Protein AF-A0A2S2Q3G4-F1 (afdb_monomer_lite)

Radius of gyration: 18.43 Å; chains: 1; bounding box: 43×38×49 Å

InterPro domains:
  IPR011335 Restriction endonuclease type II-like [SSF52980] (22-109)
  IPR011604 PD-(D/E)XK endonuclease-like domain superfamily [G3DSA:3.90.320.10] (16-118)
  IPR019080 YqaJ viral recombinase [PF09588] (39-108)
  IPR051703 NF-kappa-B Signaling Regulator [PTHR46609] (16-111)

Secondary structure (DSSP, 8-state):
--HHHHHHHHHHHHHHH---HHHHHHHHHHTTTGGG-HHHHHHHHTS--HHHHHHHHT--TTS-HHHHHHHHHHT-----HHHHHHHHHHHHHHHHHHHHHTSPPPP---------GGGGSSS--

Foldseek 3Di:
DDPVVVVVVVVVLVVVLDDDPVRQVVLWVQFLVQPVDPSLVVNQLSDQDPVLPVVVVPDDPPDDPVVSNCCRNVVPDPDDPVVVVCVVCVVVVQVVVCVVVVHDDDGIGDGDDDDDCVVVVVVPD

Sequence (125 aa):
MSLEEYDAKKIAFLKKIDLSVDEIIKIERNTVGQEENDDWKKFRKQRLTASNFGKVCKLRPTTSRANTIKYILYDIFQGSSSTRYGIENESIARNAFQKTIKEKIELAGLLFIRINPISQQVLMG

pLDDT: mean 86.25, std 15.25, range [30.98, 97.56]

Structure (mmCIF, N/CA/C/O backbone):
data_AF-A0A2S2Q3G4-F1
#
_entry.id   AF-A0A2S2Q3G4-F1
#
loop_
_atom_site.group_PDB
_atom_site.id
_atom_site.type_symbol
_atom_site.label_atom_id
_atom_site.label_alt_id
_atom_site.label_comp_id
_atom_site.label_asym_id
_atom_site.label_entity_id
_atom_site.label_seq_id
_atom_site.pdbx_PDB_ins_code
_atom_site.Cartn_x
_atom_site.Cartn_y
_atom_site.Cartn_z
_atom_site.occupancy
_atom_site.B_iso_or_equiv
_atom_site.auth_seq_id
_atom_site.auth_comp_id
_atom_site.auth_asym_id
_atom_site.auth_atom_id
_atom_site.pdbx_PDB_model_num
ATOM 1 N N . MET A 1 1 ? 18.085 2.490 -24.407 1.00 78.00 1 MET A N 1
ATOM 2 C CA . MET A 1 1 ? 18.640 1.886 -23.182 1.00 78.00 1 MET A CA 1
ATOM 3 C C . MET A 1 1 ? 19.196 0.544 -23.588 1.00 78.00 1 MET A C 1
ATOM 5 O O . MET A 1 1 ? 18.444 -0.223 -24.183 1.00 78.00 1 MET A O 1
ATOM 9 N N . SER A 1 2 ? 20.486 0.310 -23.375 1.00 94.75 2 SER A N 1
ATOM 10 C CA . SER A 1 2 ? 21.071 -1.010 -23.629 1.00 94.75 2 SER A CA 1
ATOM 11 C C . SER A 1 2 ? 20.532 -2.031 -22.619 1.00 94.75 2 SER A C 1
ATOM 13 O O . SER A 1 2 ? 19.967 -1.662 -21.585 1.00 94.75 2 SER A O 1
ATOM 15 N N . LEU A 1 3 ? 20.684 -3.323 -22.918 1.00 93.50 3 LEU A N 1
ATOM 16 C CA . LEU A 1 3 ? 20.304 -4.383 -21.981 1.00 93.50 3 LEU A CA 1
ATOM 17 C C . LEU A 1 3 ? 21.098 -4.269 -20.667 1.00 93.50 3 LEU A C 1
ATOM 19 O O . LEU A 1 3 ? 20.524 -4.353 -19.587 1.00 93.50 3 LEU A O 1
ATOM 23 N N . GLU A 1 4 ? 22.388 -3.953 -20.768 1.00 95.12 4 GLU A N 1
ATOM 24 C CA . GLU A 1 4 ? 23.279 -3.739 -19.622 1.00 95.12 4 GLU A CA 1
ATOM 25 C C . GLU A 1 4 ? 22.827 -2.562 -18.745 1.00 95.12 4 GLU A C 1
ATOM 27 O O . GLU A 1 4 ? 22.752 -2.680 -17.521 1.00 95.12 4 GLU A O 1
ATOM 32 N N . GLU A 1 5 ? 22.456 -1.431 -19.357 1.00 96.12 5 GLU A N 1
ATOM 33 C CA . GLU A 1 5 ? 21.917 -0.275 -18.632 1.00 96.12 5 GLU A CA 1
ATOM 34 C C . GLU A 1 5 ? 20.605 -0.612 -17.914 1.00 96.12 5 GLU A C 1
ATOM 36 O O . GLU A 1 5 ? 20.350 -0.124 -16.808 1.00 96.12 5 GLU A O 1
ATOM 41 N N . TYR A 1 6 ? 19.753 -1.423 -18.545 1.00 94.88 6 TYR A N 1
ATOM 42 C CA . TYR A 1 6 ? 18.502 -1.878 -17.951 1.00 94.88 6 TYR A CA 1
ATOM 43 C C . TYR A 1 6 ? 18.759 -2.774 -16.736 1.00 94.88 6 TYR A C 1
ATOM 45 O O . TYR A 1 6 ? 18.187 -2.536 -15.668 1.00 94.88 6 TYR A O 1
ATOM 53 N N . ASP A 1 7 ? 19.649 -3.757 -16.866 1.00 95.44 7 ASP A N 1
ATOM 54 C CA . ASP A 1 7 ? 19.971 -4.693 -15.789 1.00 95.44 7 ASP A CA 1
ATOM 55 C C . ASP A 1 7 ? 20.642 -3.991 -14.604 1.00 95.44 7 ASP A C 1
ATOM 57 O O . ASP A 1 7 ? 20.268 -4.230 -13.451 1.00 95.44 7 ASP A O 1
ATOM 61 N N . ALA A 1 8 ? 21.538 -3.037 -14.864 1.00 95.38 8 ALA A N 1
ATOM 62 C CA . ALA A 1 8 ? 22.129 -2.205 -13.820 1.00 95.38 8 ALA A CA 1
ATOM 63 C C . ALA A 1 8 ? 21.057 -1.420 -13.041 1.00 95.38 8 ALA A C 1
ATOM 65 O O . ALA A 1 8 ? 21.046 -1.421 -11.805 1.00 95.38 8 ALA A O 1
ATOM 66 N N . LYS A 1 9 ? 20.099 -0.799 -13.745 1.00 95.06 9 LYS A N 1
ATOM 67 C CA . LYS A 1 9 ? 18.979 -0.072 -13.118 1.00 95.06 9 LYS A CA 1
ATOM 68 C C . LYS A 1 9 ? 18.053 -0.995 -12.335 1.00 95.06 9 LYS A C 1
ATOM 70 O O . LYS A 1 9 ? 17.606 -0.626 -11.249 1.00 95.06 9 LYS A O 1
ATOM 75 N N . LYS A 1 10 ? 17.782 -2.194 -12.853 1.00 92.69 10 LYS A N 1
ATOM 76 C CA . LYS A 1 10 ? 16.987 -3.220 -12.171 1.00 92.69 10 LYS A CA 1
ATOM 77 C C . LYS A 1 10 ? 17.642 -3.630 -10.855 1.00 92.69 10 LYS A C 1
ATOM 79 O O . LYS A 1 10 ? 16.973 -3.617 -9.825 1.00 92.69 10 LYS A O 1
ATOM 84 N N . ILE A 1 11 ? 18.937 -3.943 -10.863 1.00 94.19 11 ILE A N 1
ATOM 85 C CA . ILE A 1 11 ? 19.676 -4.336 -9.654 1.00 94.19 11 ILE A CA 1
ATOM 86 C C . ILE A 1 11 ? 19.686 -3.196 -8.632 1.00 94.19 11 ILE A C 1
ATOM 88 O O . ILE A 1 11 ? 19.401 -3.427 -7.457 1.00 94.19 11 ILE A O 1
ATOM 92 N N . ALA A 1 12 ? 19.961 -1.964 -9.067 1.00 94.75 12 ALA A N 1
ATOM 93 C CA . ALA A 1 12 ? 19.939 -0.795 -8.190 1.00 94.75 12 ALA A CA 1
ATOM 94 C C . ALA A 1 12 ? 18.556 -0.578 -7.553 1.00 94.75 12 ALA A C 1
ATOM 96 O O . ALA A 1 12 ? 18.456 -0.301 -6.357 1.00 94.75 12 ALA A O 1
ATOM 97 N N . PHE A 1 13 ? 17.482 -0.754 -8.328 1.00 91.44 13 PHE A N 1
ATOM 98 C CA . PHE A 1 13 ? 16.116 -0.663 -7.820 1.00 91.44 13 PHE A CA 1
ATOM 99 C C . PHE A 1 13 ? 15.798 -1.769 -6.808 1.00 91.44 13 PHE A C 1
ATOM 101 O O . PHE A 1 13 ? 15.254 -1.472 -5.750 1.00 91.44 13 PHE A O 1
ATOM 108 N N . LEU A 1 14 ? 16.170 -3.021 -7.096 1.00 90.56 14 LEU A N 1
ATOM 109 C CA . LEU A 1 14 ? 15.947 -4.149 -6.187 1.00 90.56 14 LEU A CA 1
ATOM 110 C C . LEU A 1 14 ? 16.674 -3.957 -4.853 1.00 90.56 14 LEU A C 1
ATOM 112 O O . LEU A 1 14 ? 16.060 -4.143 -3.810 1.00 90.56 14 LEU A O 1
ATOM 116 N N . LYS A 1 15 ? 17.931 -3.495 -4.878 1.00 90.69 15 LYS A N 1
ATOM 117 C CA . LYS A 1 15 ? 18.682 -3.152 -3.660 1.00 90.69 15 LYS A CA 1
ATOM 118 C C . LYS A 1 15 ? 18.018 -2.029 -2.864 1.00 90.69 15 LYS A C 1
ATOM 120 O O . LYS A 1 15 ? 17.975 -2.092 -1.647 1.00 90.69 15 LYS A O 1
ATOM 125 N N . LYS A 1 16 ? 17.470 -1.015 -3.542 1.00 90.12 16 LYS A N 1
ATOM 126 C CA . LYS A 1 16 ? 16.770 0.107 -2.894 1.00 90.12 16 LYS A CA 1
ATOM 127 C C . LYS A 1 16 ? 15.497 -0.327 -2.158 1.00 90.12 16 LYS A C 1
ATOM 129 O O . LYS A 1 16 ? 15.115 0.314 -1.183 1.00 90.12 16 LYS A O 1
ATOM 134 N N . ILE A 1 17 ? 14.801 -1.348 -2.658 1.00 89.38 17 ILE A N 1
ATOM 135 C CA . ILE A 1 17 ? 13.559 -1.848 -2.051 1.00 89.38 17 ILE A CA 1
ATOM 136 C C . ILE A 1 17 ? 13.788 -3.052 -1.128 1.00 89.38 17 ILE A C 1
ATOM 138 O O . ILE A 1 17 ? 12.815 -3.561 -0.565 1.00 89.38 17 ILE A O 1
ATOM 142 N N . ASP A 1 18 ? 15.023 -3.526 -0.995 1.00 90.06 18 ASP A N 1
ATOM 143 C CA . ASP A 1 18 ? 15.394 -4.536 -0.012 1.00 90.06 18 ASP A CA 1
ATOM 144 C C . ASP A 1 18 ? 15.616 -3.832 1.327 1.00 90.06 18 ASP A C 1
ATOM 146 O O . ASP A 1 18 ? 16.477 -2.965 1.447 1.00 90.06 18 ASP A O 1
ATOM 150 N N . LEU A 1 19 ? 14.757 -4.133 2.298 1.00 89.56 19 LEU A N 1
ATOM 151 C CA . LEU A 1 19 ? 14.712 -3.450 3.587 1.00 89.56 19 LEU A CA 1
ATOM 152 C C . LEU A 1 19 ? 14.978 -4.460 4.697 1.00 89.56 19 LEU A C 1
ATOM 154 O O . LEU A 1 19 ? 14.455 -5.580 4.676 1.00 89.56 19 LEU A O 1
ATOM 158 N N . SER A 1 20 ? 15.749 -4.043 5.694 1.00 91.44 20 SER A N 1
ATOM 159 C CA . SER A 1 20 ? 15.913 -4.790 6.936 1.00 91.44 20 SER A CA 1
ATOM 160 C C . SER A 1 20 ? 14.603 -4.849 7.730 1.00 91.44 20 SER A C 1
ATOM 162 O O . SER A 1 20 ? 13.674 -4.067 7.520 1.00 91.44 20 SER A O 1
ATOM 164 N N . VAL A 1 21 ? 14.522 -5.791 8.672 1.00 91.00 21 VAL A N 1
ATOM 165 C CA . VAL A 1 21 ? 13.342 -5.948 9.539 1.00 91.00 21 VAL A CA 1
ATOM 166 C C . VAL A 1 21 ? 13.079 -4.673 10.345 1.00 91.00 21 VAL A C 1
ATOM 168 O O . VAL A 1 21 ? 11.935 -4.230 10.423 1.00 91.00 21 VAL A O 1
ATOM 171 N N . ASP A 1 22 ? 14.129 -4.035 10.860 1.00 93.31 22 ASP A N 1
ATOM 172 C CA . ASP A 1 22 ? 14.009 -2.805 11.645 1.00 93.31 22 ASP A CA 1
ATOM 173 C C . ASP A 1 22 ? 13.506 -1.630 10.797 1.00 93.31 22 ASP A C 1
ATOM 175 O O . ASP A 1 22 ? 12.655 -0.856 11.239 1.00 93.31 22 ASP A O 1
ATOM 179 N N . GLU A 1 23 ? 13.967 -1.517 9.547 1.00 93.31 23 GLU A N 1
ATOM 180 C CA . GLU A 1 23 ? 13.446 -0.525 8.603 1.00 93.31 23 GLU A CA 1
ATOM 181 C C . GLU A 1 23 ? 11.970 -0.769 8.289 1.00 93.31 23 GLU A C 1
ATOM 183 O O . GLU A 1 23 ? 11.195 0.184 8.246 1.00 93.31 23 GLU A O 1
ATOM 188 N N . ILE A 1 24 ? 11.565 -2.030 8.106 1.00 92.38 24 ILE A N 1
ATOM 189 C CA . ILE A 1 24 ? 10.164 -2.399 7.862 1.00 92.38 24 ILE A CA 1
ATOM 190 C C . ILE A 1 24 ? 9.287 -1.977 9.045 1.00 92.38 24 ILE A C 1
ATOM 192 O O . ILE A 1 24 ? 8.274 -1.314 8.830 1.00 92.38 24 ILE A O 1
ATOM 196 N N . ILE A 1 25 ? 9.687 -2.304 10.278 1.00 93.44 25 ILE A 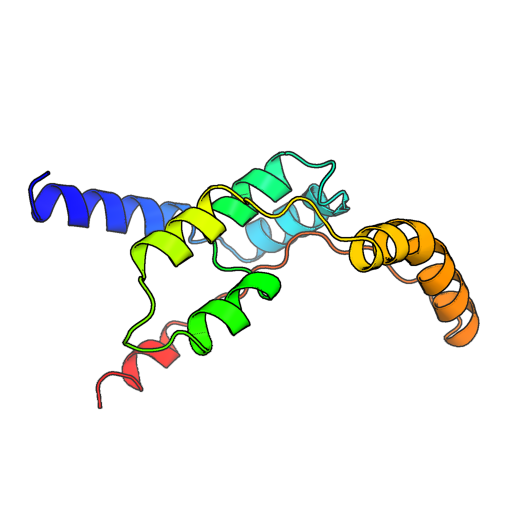N 1
ATOM 197 C CA . ILE A 1 25 ? 8.950 -1.931 11.497 1.00 93.44 25 ILE A CA 1
ATOM 198 C C . ILE A 1 25 ? 8.851 -0.407 11.616 1.00 93.44 25 ILE A C 1
ATOM 200 O O . ILE A 1 25 ? 7.779 0.138 11.884 1.00 93.44 25 ILE A O 1
ATOM 204 N N . LYS A 1 26 ? 9.958 0.301 11.368 1.00 95.12 26 LYS A N 1
ATOM 205 C CA . LYS A 1 26 ? 9.993 1.764 11.416 1.00 95.12 26 LYS A CA 1
ATOM 206 C C . LYS A 1 26 ? 9.077 2.392 10.368 1.00 95.12 26 LYS A C 1
ATOM 208 O O . LYS A 1 26 ? 8.347 3.328 10.684 1.00 95.12 26 LYS A O 1
ATOM 213 N N . ILE A 1 27 ? 9.105 1.898 9.131 1.00 94.69 27 ILE A N 1
ATOM 214 C CA . ILE A 1 27 ? 8.240 2.408 8.063 1.00 94.69 27 ILE A CA 1
ATOM 215 C C . ILE A 1 27 ? 6.778 2.135 8.397 1.00 94.69 27 ILE A C 1
ATOM 217 O O . ILE A 1 27 ? 5.953 3.024 8.216 1.00 94.69 27 ILE A O 1
ATOM 221 N N . GLU A 1 28 ? 6.446 0.956 8.914 1.00 95.31 28 GLU A N 1
ATOM 222 C CA . GLU A 1 28 ? 5.075 0.631 9.295 1.00 95.31 28 GLU A CA 1
ATOM 223 C C . GLU A 1 28 ? 4.547 1.616 10.348 1.00 95.31 28 GLU A C 1
ATOM 225 O O . GLU A 1 28 ? 3.537 2.272 10.098 1.00 95.31 28 GLU A O 1
ATOM 230 N N . ARG A 1 29 ? 5.283 1.847 11.444 1.00 95.69 29 ARG A N 1
ATOM 231 C CA . ARG A 1 29 ? 4.895 2.839 12.465 1.00 95.69 29 ARG A CA 1
ATOM 232 C C . ARG A 1 29 ? 4.813 4.260 11.899 1.00 95.69 29 ARG A C 1
ATOM 234 O O . ARG A 1 29 ? 3.865 4.986 12.188 1.00 95.69 29 ARG A O 1
ATOM 241 N N . ASN A 1 30 ? 5.762 4.652 11.049 1.00 94.94 30 ASN A N 1
ATOM 242 C CA . ASN A 1 30 ? 5.790 5.991 10.454 1.00 94.94 30 ASN A CA 1
ATOM 243 C C . ASN A 1 30 ? 4.687 6.224 9.421 1.00 94.94 30 ASN A C 1
ATOM 245 O O . ASN A 1 30 ? 4.434 7.370 9.066 1.00 94.94 30 ASN A O 1
ATOM 249 N N . THR A 1 31 ? 4.046 5.168 8.919 1.00 95.75 31 THR A N 1
ATOM 250 C CA . THR A 1 31 ? 3.058 5.247 7.836 1.00 95.75 31 THR A CA 1
ATOM 251 C C . THR A 1 31 ? 1.646 4.863 8.277 1.00 95.75 31 THR A C 1
ATOM 253 O O . THR A 1 31 ? 0.779 4.628 7.436 1.00 95.75 31 THR A O 1
ATOM 256 N N . VAL A 1 32 ? 1.388 4.858 9.590 1.00 94.50 32 VAL A N 1
ATOM 257 C CA . VAL A 1 32 ? 0.066 4.605 10.193 1.00 94.50 32 VAL A CA 1
ATOM 258 C C . VAL A 1 32 ? -1.027 5.539 9.649 1.00 94.50 32 VAL A C 1
ATOM 260 O O . VAL A 1 32 ? -2.171 5.117 9.524 1.00 94.50 32 VAL A O 1
ATOM 263 N N . GLY A 1 33 ? -0.684 6.774 9.260 1.00 88.50 33 GLY A N 1
ATOM 264 C CA . GLY A 1 33 ? -1.613 7.734 8.635 1.00 88.50 33 GLY A CA 1
ATOM 265 C C . GLY A 1 33 ? -2.003 7.423 7.180 1.00 88.50 33 GLY A C 1
ATOM 266 O O . GLY A 1 33 ? -2.802 8.144 6.593 1.00 88.50 33 GLY A O 1
ATOM 267 N N . GLN A 1 34 ? -1.445 6.362 6.587 1.00 88.56 34 GLN A N 1
ATOM 268 C CA . GLN A 1 34 ? -1.804 5.838 5.264 1.00 88.56 34 GLN A CA 1
ATOM 269 C C . GLN A 1 34 ? -1.897 6.907 4.159 1.00 88.56 34 GLN A C 1
ATOM 271 O O . GLN A 1 34 ? -0.876 7.448 3.745 1.00 88.56 34 GLN A O 1
ATOM 276 N N . GLU A 1 35 ? -3.093 7.202 3.641 1.00 86.81 35 GLU A N 1
ATOM 277 C CA . GLU A 1 35 ? -3.292 8.139 2.528 1.00 86.81 35 GLU A CA 1
ATOM 278 C C . GLU A 1 35 ? -2.885 9.580 2.871 1.00 86.81 35 GLU A C 1
ATOM 280 O O . GLU A 1 35 ? -2.467 10.336 1.994 1.00 86.81 35 GLU A O 1
ATOM 285 N N . GLU A 1 36 ? -2.918 9.961 4.141 1.00 87.62 36 GLU A N 1
ATOM 286 C CA . GLU A 1 36 ? -2.472 11.285 4.583 1.00 87.62 36 GLU A CA 1
ATOM 287 C C . GLU A 1 36 ? -0.940 11.373 4.691 1.00 87.62 36 GLU A C 1
ATOM 289 O O . GLU A 1 36 ? -0.386 12.432 4.975 1.00 87.62 36 GLU A O 1
ATOM 294 N N . ASN A 1 37 ? -0.234 10.267 4.435 1.00 91.19 37 ASN A N 1
ATOM 295 C CA . ASN A 1 37 ? 1.207 10.154 4.577 1.00 91.19 37 ASN A CA 1
ATOM 296 C C . ASN A 1 37 ? 1.906 9.979 3.216 1.00 91.19 37 ASN A C 1
ATOM 298 O O . ASN A 1 37 ? 1.708 9.001 2.488 1.00 91.19 37 ASN A O 1
ATOM 302 N N . ASP A 1 38 ? 2.787 10.918 2.876 1.00 91.06 38 ASP A N 1
ATOM 303 C CA . ASP A 1 38 ? 3.499 10.893 1.596 1.00 91.06 38 ASP A CA 1
ATOM 304 C C . ASP A 1 38 ? 4.520 9.755 1.487 1.00 91.06 38 ASP A C 1
ATOM 306 O O . ASP A 1 38 ? 4.695 9.186 0.402 1.00 91.06 38 ASP A O 1
ATOM 310 N N . ASP A 1 39 ? 5.146 9.354 2.597 1.00 92.06 39 ASP A N 1
ATOM 311 C CA . ASP A 1 39 ? 6.029 8.189 2.615 1.00 92.06 39 ASP A CA 1
ATOM 312 C C . ASP A 1 39 ? 5.241 6.908 2.334 1.00 92.06 39 ASP A C 1
ATOM 314 O O . ASP A 1 39 ? 5.688 6.075 1.540 1.00 92.06 39 ASP A O 1
ATOM 318 N N . TRP A 1 40 ? 4.028 6.775 2.879 1.00 92.94 40 TRP A N 1
ATOM 319 C CA . TRP A 1 40 ? 3.147 5.649 2.564 1.00 92.94 40 TRP A CA 1
ATOM 320 C C . TRP A 1 40 ? 2.870 5.571 1.057 1.00 92.94 40 TRP A C 1
ATOM 322 O O . TRP A 1 40 ? 3.082 4.520 0.443 1.00 92.94 40 TRP A O 1
ATOM 332 N N . LYS A 1 41 ? 2.499 6.693 0.419 1.00 88.50 41 LYS A N 1
ATOM 333 C CA . LYS A 1 41 ? 2.284 6.763 -1.043 1.00 88.50 41 LYS A CA 1
ATOM 334 C C . LYS A 1 41 ? 3.551 6.396 -1.816 1.00 88.50 41 LYS A C 1
ATOM 336 O O . LYS A 1 41 ? 3.498 5.638 -2.789 1.00 88.50 41 LYS A O 1
ATOM 341 N N . LYS A 1 42 ? 4.703 6.915 -1.390 1.00 89.69 42 LYS A N 1
ATOM 342 C CA . LYS A 1 42 ? 6.009 6.685 -2.022 1.00 89.69 42 LYS A CA 1
ATOM 343 C C . LYS A 1 42 ? 6.429 5.218 -1.974 1.00 89.69 42 LYS A C 1
ATOM 345 O O . LYS A 1 42 ? 6.8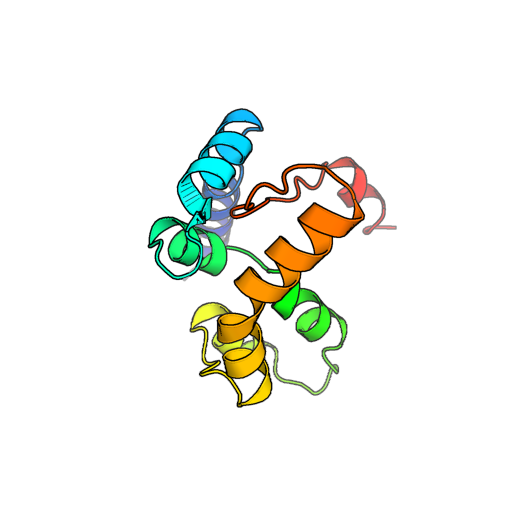73 4.689 -2.996 1.00 89.69 42 LYS A O 1
ATOM 350 N N . PHE A 1 43 ? 6.304 4.560 -0.822 1.00 90.00 43 PHE A N 1
ATOM 351 C CA . PHE A 1 43 ? 6.641 3.144 -0.677 1.00 90.00 43 PHE A CA 1
ATOM 352 C C . PHE A 1 43 ? 5.651 2.246 -1.421 1.00 90.00 43 PHE A C 1
ATOM 354 O O . PHE A 1 43 ? 6.065 1.284 -2.072 1.00 90.00 43 PHE A O 1
ATOM 361 N N . ARG A 1 44 ? 4.358 2.591 -1.396 1.00 88.12 44 ARG A N 1
ATOM 362 C CA . ARG A 1 44 ? 3.305 1.859 -2.106 1.00 88.12 44 ARG A CA 1
ATOM 363 C C . ARG A 1 44 ? 3.524 1.848 -3.620 1.00 88.12 44 ARG A C 1
ATOM 365 O O . ARG A 1 44 ? 3.429 0.789 -4.228 1.00 88.12 44 ARG A O 1
ATOM 372 N N . LYS A 1 45 ? 3.898 2.982 -4.226 1.00 85.69 45 LYS A N 1
ATOM 373 C CA . LYS A 1 45 ? 4.165 3.095 -5.678 1.00 85.69 45 LYS A CA 1
ATOM 374 C C . LYS A 1 45 ? 5.311 2.210 -6.179 1.00 85.69 45 LYS A C 1
ATOM 376 O O . LYS A 1 45 ? 5.378 1.907 -7.365 1.00 85.69 45 LYS A O 1
ATOM 381 N N . GLN A 1 46 ? 6.222 1.804 -5.296 1.00 87.19 46 GLN A N 1
ATOM 382 C CA . GLN A 1 46 ? 7.380 0.979 -5.652 1.00 87.19 46 GLN A CA 1
ATOM 383 C C . GLN A 1 46 ? 7.096 -0.526 -5.547 1.00 87.19 46 GLN A C 1
ATOM 385 O O . GLN A 1 46 ? 7.971 -1.328 -5.871 1.00 87.19 46 GLN A O 1
ATOM 390 N N . ARG A 1 47 ? 5.907 -0.930 -5.075 1.00 87.88 47 ARG A N 1
ATOM 391 C CA . ARG A 1 47 ? 5.598 -2.326 -4.742 1.00 87.88 47 ARG A CA 1
ATOM 392 C C . ARG A 1 47 ? 4.225 -2.755 -5.244 1.00 87.88 47 ARG A C 1
ATOM 394 O O . ARG A 1 47 ? 3.308 -1.957 -5.405 1.00 87.88 47 ARG A O 1
ATOM 401 N N . LEU A 1 48 ? 4.070 -4.061 -5.446 1.00 88.38 48 LEU A N 1
ATOM 402 C CA . LEU A 1 48 ? 2.762 -4.657 -5.685 1.00 88.38 48 LEU A CA 1
ATOM 403 C C . LEU A 1 48 ? 2.013 -4.790 -4.352 1.00 88.38 48 LEU A C 1
ATOM 405 O O . LEU A 1 48 ? 2.495 -5.442 -3.430 1.00 88.38 48 LEU A O 1
ATOM 409 N N . THR A 1 49 ? 0.839 -4.173 -4.252 1.00 89.19 49 THR A N 1
ATOM 410 C CA . THR A 1 49 ? -0.007 -4.205 -3.050 1.00 89.19 49 THR A CA 1
ATOM 411 C C . THR A 1 49 ? -1.028 -5.333 -3.110 1.00 89.19 49 THR A C 1
ATOM 413 O O . THR A 1 49 ? -1.419 -5.758 -4.197 1.00 89.19 49 THR A O 1
ATOM 416 N N . ALA A 1 50 ? -1.551 -5.757 -1.956 1.00 88.19 50 ALA A N 1
ATOM 417 C CA . ALA A 1 50 ? -2.618 -6.760 -1.880 1.00 88.19 50 ALA A CA 1
ATOM 418 C C . ALA A 1 50 ? -3.844 -6.399 -2.746 1.00 88.19 50 ALA A C 1
ATOM 420 O O . ALA A 1 50 ? -4.350 -7.240 -3.487 1.00 88.19 50 ALA A O 1
ATOM 421 N N . SER A 1 51 ? -4.261 -5.126 -2.741 1.00 86.25 51 SER A N 1
ATOM 422 C CA . SER A 1 51 ? -5.389 -4.636 -3.548 1.00 86.25 51 SER A CA 1
ATOM 423 C C . SER A 1 51 ? -5.162 -4.756 -5.062 1.00 86.25 51 SER A C 1
ATOM 425 O O . SER A 1 51 ? -6.122 -4.854 -5.822 1.00 86.25 51 SER A O 1
ATOM 427 N N . ASN A 1 52 ? -3.903 -4.771 -5.511 1.00 87.94 52 ASN A N 1
ATOM 428 C CA . ASN A 1 52 ? -3.527 -4.947 -6.915 1.00 87.94 52 ASN A CA 1
ATOM 429 C C . ASN A 1 52 ? -3.097 -6.387 -7.243 1.00 87.94 52 ASN A C 1
ATOM 431 O O . ASN A 1 52 ? -3.156 -6.789 -8.404 1.00 87.94 52 ASN A O 1
ATOM 435 N N . PHE A 1 53 ? -2.699 -7.180 -6.246 1.00 89.12 53 PHE A N 1
ATOM 436 C CA . PHE A 1 53 ? -2.183 -8.537 -6.426 1.00 89.12 53 PHE A CA 1
ATOM 437 C C . PHE A 1 53 ? -3.197 -9.441 -7.130 1.00 89.12 53 PHE A C 1
ATOM 439 O O . PHE A 1 53 ? -2.889 -10.039 -8.159 1.00 89.12 53 PHE A O 1
ATOM 446 N N . GLY A 1 54 ? -4.450 -9.446 -6.661 1.00 89.25 54 GLY A N 1
ATOM 447 C CA . GLY A 1 54 ? -5.518 -10.229 -7.285 1.00 89.25 54 GLY A CA 1
ATOM 448 C C . GLY A 1 54 ? -5.775 -9.848 -8.748 1.00 89.25 54 GLY A C 1
ATOM 449 O O . GLY A 1 54 ? -6.055 -10.722 -9.567 1.00 89.25 54 GLY A O 1
ATOM 450 N N . LYS A 1 55 ? -5.626 -8.562 -9.100 1.00 85.88 55 LYS A N 1
ATOM 451 C CA . LYS A 1 55 ? -5.735 -8.085 -10.487 1.00 85.88 55 LYS A CA 1
ATOM 452 C C . LYS A 1 55 ? -4.616 -8.655 -11.353 1.00 85.88 55 LYS A C 1
ATOM 454 O O . LYS A 1 55 ? -4.896 -9.097 -12.460 1.00 85.88 55 LYS A O 1
ATOM 459 N N . VAL A 1 56 ? -3.381 -8.676 -10.846 1.00 89.75 56 VAL A N 1
ATOM 460 C CA . VAL A 1 56 ? -2.216 -9.225 -11.558 1.00 89.75 56 VAL A CA 1
ATOM 461 C C . VAL A 1 56 ? -2.341 -10.737 -11.750 1.00 89.75 56 VAL A C 1
ATOM 463 O O . VAL A 1 56 ? -2.154 -11.215 -12.865 1.00 89.75 56 VAL A O 1
ATOM 466 N N . CYS A 1 57 ? -2.717 -11.486 -10.711 1.00 89.44 57 CYS A N 1
ATOM 467 C CA . CYS A 1 57 ? -2.869 -12.944 -10.796 1.00 89.44 57 CYS A CA 1
ATOM 468 C C . CYS A 1 57 ? -3.969 -13.382 -11.770 1.00 89.44 57 CYS A C 1
ATOM 470 O O . CYS A 1 57 ? -3.868 -14.445 -12.371 1.00 89.44 57 CYS A O 1
ATOM 472 N N . LYS A 1 58 ? -5.021 -12.571 -11.930 1.00 89.50 58 LYS A N 1
ATOM 473 C CA . LYS A 1 58 ? -6.167 -12.864 -12.806 1.00 89.50 58 LYS A CA 1
ATOM 474 C C . LYS A 1 58 ? -6.017 -12.295 -14.222 1.00 89.50 58 LYS A C 1
ATOM 476 O O . LYS A 1 58 ? -6.988 -12.301 -14.981 1.00 89.50 58 LYS A O 1
ATOM 481 N N . LEU A 1 59 ? -4.843 -11.767 -14.584 1.00 91.00 59 LEU A N 1
ATOM 482 C CA . LEU A 1 59 ? -4.616 -11.228 -15.923 1.00 91.00 59 LEU A CA 1
ATOM 483 C C . LEU A 1 59 ? -4.798 -12.317 -16.977 1.00 91.00 59 LEU A C 1
ATOM 485 O O . LEU A 1 59 ? -4.136 -13.352 -16.946 1.00 91.00 59 LEU A O 1
ATOM 489 N N . ARG A 1 60 ? -5.670 -12.051 -17.951 1.00 90.38 60 ARG A N 1
ATOM 490 C CA . ARG A 1 60 ? -5.815 -12.925 -19.113 1.00 90.38 60 ARG A CA 1
ATOM 491 C C . ARG A 1 60 ? -4.608 -12.737 -20.034 1.00 90.38 60 ARG A C 1
ATOM 493 O O . ARG A 1 60 ? -4.118 -11.611 -20.137 1.00 90.38 60 ARG A O 1
ATOM 500 N N . PRO A 1 61 ? -4.190 -13.770 -20.783 1.00 87.94 61 PRO A N 1
ATOM 501 C CA . PRO A 1 61 ? -3.140 -13.632 -21.795 1.00 87.94 61 PRO A CA 1
ATOM 502 C C . PRO A 1 61 ? -3.433 -12.531 -22.827 1.00 87.94 61 PRO A C 1
ATOM 504 O O . PRO A 1 61 ? -2.520 -11.892 -23.335 1.00 87.94 61 PRO A O 1
ATOM 507 N N . THR A 1 62 ? -4.717 -12.275 -23.094 1.00 90.69 62 THR A N 1
ATOM 508 C CA . THR A 1 62 ? -5.193 -11.239 -24.020 1.00 90.69 62 THR A CA 1
ATOM 509 C C . THR A 1 62 ? -5.231 -9.831 -23.417 1.00 90.69 62 THR A C 1
ATOM 511 O O . THR A 1 62 ? -5.377 -8.854 -24.148 1.00 90.69 62 THR A O 1
ATOM 514 N N . THR A 1 63 ? -5.115 -9.682 -22.093 1.00 87.44 63 THR A N 1
ATOM 515 C CA . THR A 1 63 ? -5.109 -8.368 -21.442 1.00 87.44 63 THR A CA 1
ATOM 516 C C . THR A 1 63 ? -3.723 -7.735 -21.531 1.00 87.44 63 THR A C 1
ATOM 518 O O . THR A 1 63 ? -2.721 -8.319 -21.119 1.00 87.44 63 THR A O 1
ATOM 521 N N . SER A 1 64 ? -3.660 -6.484 -21.997 1.00 87.31 64 SER A N 1
ATOM 522 C CA . SER A 1 64 ? -2.402 -5.735 -22.057 1.00 87.31 64 SER A CA 1
ATOM 523 C C . SER A 1 64 ? -1.763 -5.572 -20.672 1.00 87.31 64 SER A C 1
ATOM 525 O O . SER A 1 64 ? -2.303 -4.925 -19.764 1.00 87.31 64 SER A O 1
ATOM 527 N N . ARG A 1 65 ? -0.549 -6.111 -20.538 1.00 88.94 65 ARG A N 1
ATOM 528 C CA . ARG A 1 65 ? 0.297 -5.955 -19.345 1.00 88.94 65 ARG A CA 1
ATOM 529 C C . ARG A 1 65 ? 0.695 -4.494 -19.144 1.00 88.94 65 ARG A C 1
ATOM 531 O O . ARG A 1 65 ? 0.679 -4.014 -18.016 1.00 88.94 65 ARG A O 1
ATOM 538 N N . ALA A 1 66 ? 0.963 -3.768 -20.231 1.00 89.50 66 ALA A N 1
ATOM 539 C CA . ALA A 1 66 ? 1.346 -2.358 -20.180 1.00 89.50 66 ALA A CA 1
ATOM 540 C C . ALA A 1 66 ? 0.250 -1.485 -19.550 1.00 89.50 66 ALA A C 1
ATOM 542 O O . ALA A 1 66 ? 0.545 -0.658 -18.691 1.00 89.50 66 ALA A O 1
ATOM 543 N N . ASN A 1 67 ? -1.019 -1.708 -19.907 1.00 86.50 67 ASN A N 1
ATOM 544 C CA . ASN A 1 67 ? -2.136 -0.963 -19.315 1.00 86.50 67 ASN A CA 1
ATOM 545 C C . ASN A 1 67 ? -2.316 -1.285 -17.829 1.00 86.50 67 ASN A C 1
ATOM 547 O O . ASN A 1 67 ? -2.609 -0.397 -17.031 1.00 86.50 67 ASN A O 1
ATOM 551 N N . THR A 1 68 ? -2.086 -2.539 -17.442 1.00 87.81 68 THR A N 1
ATOM 552 C CA . THR A 1 68 ? -2.147 -2.938 -16.032 1.00 87.81 68 THR A CA 1
ATOM 553 C C . THR A 1 68 ? -1.029 -2.297 -15.219 1.00 87.81 68 THR A C 1
ATOM 555 O O . THR A 1 68 ? -1.289 -1.775 -14.139 1.00 87.81 68 THR A O 1
ATOM 558 N N . ILE A 1 69 ? 0.192 -2.259 -15.760 1.00 86.88 69 ILE A N 1
ATOM 559 C CA . ILE A 1 69 ? 1.328 -1.576 -15.133 1.00 86.88 69 ILE A CA 1
ATOM 560 C C . ILE A 1 69 ? 1.043 -0.076 -14.992 1.00 86.88 69 ILE A C 1
ATOM 562 O O . ILE A 1 69 ? 1.212 0.461 -13.903 1.00 86.88 69 ILE A O 1
ATOM 566 N N . LYS A 1 70 ? 0.539 0.592 -16.041 1.00 86.94 70 LYS A N 1
ATOM 567 C CA . LYS A 1 70 ? 0.141 2.011 -15.972 1.00 86.94 70 LYS A CA 1
ATOM 568 C C . LYS A 1 70 ? -0.884 2.257 -14.864 1.00 86.94 70 LYS A C 1
ATOM 570 O O . LYS A 1 70 ? -0.712 3.177 -14.075 1.00 86.94 70 LYS A O 1
ATOM 575 N N . TYR A 1 71 ? -1.910 1.413 -14.774 1.00 84.50 71 TYR A N 1
ATOM 576 C CA . TYR A 1 71 ? -2.928 1.523 -13.729 1.00 84.50 71 TYR A CA 1
ATOM 577 C C . TYR A 1 71 ? -2.334 1.440 -12.317 1.00 84.50 71 TYR A C 1
ATOM 579 O O . TYR A 1 71 ? -2.725 2.211 -11.449 1.00 84.50 71 TYR A O 1
ATOM 587 N N . ILE A 1 72 ? -1.392 0.517 -12.096 1.00 84.94 72 ILE A N 1
ATOM 588 C CA . ILE A 1 72 ? -0.749 0.314 -10.790 1.00 84.94 72 ILE A CA 1
ATOM 589 C C . ILE A 1 72 ? 0.206 1.469 -10.454 1.00 84.94 72 ILE A C 1
ATOM 591 O O . ILE A 1 72 ? 0.212 1.936 -9.321 1.00 84.94 72 ILE A O 1
ATOM 595 N N . LEU A 1 73 ? 1.002 1.939 -11.421 1.00 83.19 73 LEU A N 1
ATOM 596 C CA . LEU A 1 73 ? 2.018 2.975 -11.193 1.00 83.19 73 LEU A CA 1
ATOM 597 C C . LEU A 1 73 ? 1.425 4.374 -10.990 1.00 83.19 73 LEU A C 1
ATOM 599 O O . LEU A 1 73 ? 1.939 5.142 -10.177 1.00 83.19 73 LEU A O 1
ATOM 603 N N . TYR A 1 74 ? 0.373 4.711 -11.738 1.00 82.50 74 TYR A N 1
ATOM 604 C CA . TYR A 1 74 ? -0.232 6.046 -11.713 1.00 82.50 74 TYR A CA 1
ATOM 605 C C . TYR A 1 74 ? -1.443 6.159 -10.784 1.00 82.50 74 TYR A C 1
ATOM 607 O O . TYR A 1 74 ? -2.019 7.235 -10.705 1.00 82.50 74 TYR A O 1
ATOM 615 N N . ASP A 1 75 ? -1.805 5.072 -10.095 1.00 72.38 75 ASP A N 1
ATOM 616 C CA . ASP A 1 75 ? -2.920 5.001 -9.144 1.00 72.38 75 ASP A CA 1
ATOM 617 C C . ASP A 1 75 ? -4.195 5.679 -9.671 1.00 72.38 75 ASP A C 1
ATOM 619 O O . ASP A 1 75 ? -4.730 6.630 -9.114 1.00 72.38 75 ASP A O 1
ATOM 623 N N . ILE A 1 76 ? -4.664 5.204 -10.828 1.00 74.94 76 ILE A N 1
ATOM 624 C CA . ILE A 1 76 ? -5.740 5.852 -11.602 1.00 74.94 76 ILE A CA 1
ATOM 625 C C . ILE A 1 76 ? -7.114 5.697 -10.904 1.00 74.94 76 ILE A C 1
ATOM 627 O O . ILE A 1 76 ? -8.132 6.199 -11.377 1.00 74.94 76 ILE A O 1
ATOM 631 N N . PHE A 1 77 ? -7.177 4.994 -9.773 1.00 79.62 77 PHE A N 1
ATOM 632 C CA . PHE A 1 77 ? -8.415 4.764 -9.042 1.00 79.62 77 PHE A CA 1
ATOM 633 C C . PHE A 1 77 ? -8.851 6.011 -8.261 1.00 79.62 77 PHE A C 1
ATOM 635 O O . PHE A 1 77 ? -8.120 6.505 -7.416 1.00 79.62 77 PHE A O 1
ATOM 642 N N . GLN A 1 78 ? -10.074 6.481 -8.513 1.00 79.06 78 GLN A N 1
ATOM 643 C CA . GLN A 1 78 ? -10.634 7.703 -7.910 1.00 79.06 78 GLN A CA 1
ATOM 644 C C . GLN A 1 78 ? -11.685 7.422 -6.817 1.00 79.06 78 GLN A C 1
ATOM 646 O O . GLN A 1 78 ? -12.411 8.318 -6.389 1.00 79.06 78 GLN A O 1
ATOM 651 N N . GLY A 1 79 ? -11.814 6.167 -6.376 1.00 84.06 79 GLY A N 1
ATOM 652 C CA . GLY A 1 79 ? -12.848 5.768 -5.422 1.00 84.06 79 GLY A CA 1
ATOM 653 C C . GLY A 1 79 ? -14.215 5.493 -6.059 1.00 84.06 79 GLY A C 1
ATOM 654 O O . GLY A 1 79 ? -14.569 5.999 -7.122 1.00 84.06 79 GLY A O 1
ATOM 655 N N . SER A 1 80 ? -15.018 4.684 -5.373 1.00 91.06 80 SER A N 1
ATOM 656 C CA . SER A 1 80 ? -16.443 4.464 -5.630 1.00 91.06 80 SER A CA 1
ATOM 657 C C . SER A 1 80 ? -17.282 4.947 -4.440 1.00 91.06 80 SER A C 1
ATOM 659 O O . SER A 1 80 ? -16.749 5.313 -3.391 1.00 91.06 80 SER A O 1
ATOM 661 N N . SER A 1 81 ? -18.611 4.943 -4.576 1.00 93.31 81 SER A N 1
ATOM 662 C CA . SER A 1 81 ? -19.515 5.197 -3.444 1.00 93.31 81 SER A CA 1
ATOM 663 C C . SER A 1 81 ? -19.253 4.228 -2.289 1.00 93.31 81 SER A C 1
ATOM 665 O O . SER A 1 81 ? -19.174 4.650 -1.140 1.00 93.31 81 SER A O 1
ATOM 667 N N . SER A 1 82 ? -19.031 2.949 -2.598 1.00 92.81 82 SER A N 1
ATOM 668 C CA . SER A 1 82 ? -18.720 1.922 -1.604 1.00 92.81 82 SER A CA 1
ATOM 669 C C . SER A 1 82 ? -17.391 2.170 -0.890 1.00 92.81 82 SER A C 1
ATOM 671 O O . SER A 1 82 ? -17.319 1.969 0.317 1.00 92.81 82 SER A O 1
ATOM 673 N N . THR A 1 83 ? -16.342 2.621 -1.593 1.00 91.25 83 THR A N 1
ATOM 674 C CA . THR A 1 83 ? -15.061 2.909 -0.923 1.00 91.25 83 THR A CA 1
ATOM 675 C C . THR A 1 83 ? -15.147 4.148 -0.044 1.00 91.25 83 THR A C 1
ATOM 677 O O . THR A 1 83 ? -14.600 4.127 1.050 1.00 91.25 83 THR A O 1
ATOM 680 N N . ARG A 1 84 ? -15.864 5.197 -0.476 1.00 93.38 84 ARG A N 1
ATOM 681 C CA . ARG A 1 84 ? -16.095 6.395 0.350 1.00 93.38 84 ARG A CA 1
ATOM 682 C C . ARG A 1 84 ? -16.868 6.060 1.620 1.00 93.38 84 ARG A C 1
ATOM 684 O O . ARG A 1 84 ? -16.411 6.389 2.706 1.00 93.38 84 ARG A O 1
ATOM 691 N N . TYR A 1 85 ? -17.956 5.301 1.485 1.00 95.88 85 TYR A N 1
ATOM 692 C CA . TYR A 1 85 ? -18.707 4.802 2.635 1.00 95.88 85 TYR A CA 1
ATOM 693 C C . TYR A 1 85 ? -17.814 3.996 3.590 1.00 95.88 85 TYR A C 1
ATOM 695 O O . TYR A 1 85 ? -17.879 4.185 4.803 1.00 95.88 85 TYR A O 1
ATOM 703 N N . GLY A 1 86 ? -16.954 3.124 3.049 1.00 94.62 86 GLY A N 1
ATOM 704 C CA . GLY A 1 86 ? -15.983 2.369 3.839 1.00 94.62 86 GLY A CA 1
ATOM 705 C C . GLY A 1 86 ? -15.045 3.272 4.643 1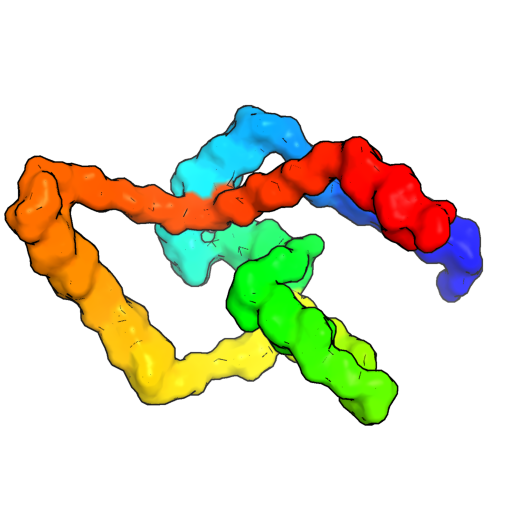.00 94.62 86 GLY A C 1
ATOM 706 O O . GLY A 1 86 ? -14.923 3.077 5.847 1.00 94.62 86 GLY A O 1
ATOM 707 N N . ILE A 1 87 ? -14.453 4.283 4.001 1.00 91.06 87 ILE A N 1
ATOM 708 C CA . ILE A 1 87 ? -13.550 5.257 4.639 1.00 91.06 87 ILE A CA 1
ATOM 709 C C . ILE A 1 87 ? -14.266 6.014 5.767 1.00 91.06 87 ILE A C 1
ATOM 711 O O . ILE A 1 87 ? -13.761 6.088 6.885 1.00 91.06 87 ILE A O 1
ATOM 715 N N . GLU A 1 88 ? -15.468 6.529 5.502 1.00 94.31 88 GLU A N 1
ATOM 716 C CA . GLU A 1 88 ? -16.245 7.317 6.469 1.00 94.31 88 GLU A CA 1
ATOM 717 C C . GLU A 1 88 ? -16.648 6.502 7.711 1.00 94.31 88 GLU A C 1
ATOM 719 O O . GLU A 1 88 ? -16.702 7.038 8.819 1.00 94.31 88 GLU A O 1
ATOM 724 N N . ASN A 1 89 ? -16.907 5.200 7.549 1.00 96.44 89 ASN A N 1
ATOM 725 C CA . ASN A 1 89 ? -17.440 4.344 8.613 1.00 96.44 89 ASN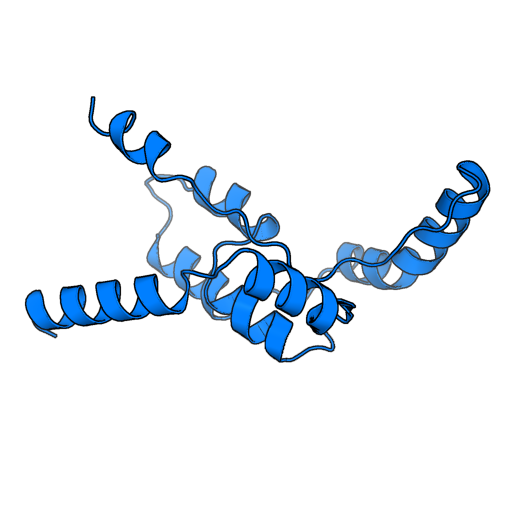 A CA 1
ATOM 726 C C . ASN A 1 89 ? -16.389 3.446 9.286 1.00 96.44 89 ASN A C 1
ATOM 728 O O . ASN A 1 89 ? -16.704 2.785 10.279 1.00 96.44 89 ASN A O 1
ATOM 732 N N . GLU A 1 90 ? -15.144 3.416 8.800 1.00 94.25 90 GLU A N 1
ATOM 733 C CA . GLU A 1 90 ? -14.107 2.518 9.322 1.00 94.25 90 GLU A CA 1
ATOM 734 C C . GLU A 1 90 ? -13.849 2.739 10.822 1.00 94.25 90 GLU A C 1
ATOM 736 O O . GLU A 1 90 ? -13.750 1.786 11.598 1.00 94.25 90 GLU A O 1
ATOM 741 N N . SER A 1 91 ? -13.797 4.001 11.255 1.00 94.12 91 SER A N 1
ATOM 742 C CA . SER A 1 91 ? -13.576 4.359 12.661 1.00 94.12 91 SER A CA 1
ATOM 743 C C . SER A 1 91 ? -14.718 3.884 13.569 1.00 94.12 91 SER A C 1
ATOM 745 O O . SER A 1 91 ? -14.472 3.374 14.665 1.00 94.12 91 SER A O 1
ATOM 747 N N . ILE A 1 92 ? -15.964 3.984 13.097 1.00 96.31 92 ILE A N 1
ATOM 748 C CA . ILE A 1 92 ? -17.163 3.529 13.809 1.00 96.31 92 ILE A CA 1
ATOM 749 C C . ILE A 1 92 ? -17.123 2.007 13.964 1.00 96.31 92 ILE A C 1
ATOM 751 O O . ILE A 1 92 ? -17.286 1.497 15.075 1.00 96.31 92 ILE A O 1
ATOM 755 N N . ALA A 1 93 ? -16.846 1.288 12.873 1.00 96.44 93 ALA A N 1
ATOM 756 C CA . ALA A 1 93 ? -16.747 -0.169 12.872 1.00 96.44 93 ALA A CA 1
ATOM 757 C C . ALA A 1 93 ? -15.638 -0.666 13.813 1.00 96.44 93 ALA A C 1
ATOM 759 O O . ALA A 1 93 ? -15.864 -1.573 14.616 1.00 96.44 93 ALA A O 1
ATOM 760 N N . ARG A 1 94 ? -14.463 -0.025 13.784 1.00 95.88 94 ARG A N 1
ATOM 761 C CA . ARG A 1 94 ? -13.344 -0.342 14.682 1.00 95.88 94 ARG A CA 1
ATOM 762 C C . ARG A 1 94 ? -13.714 -0.135 16.148 1.00 95.88 94 ARG A C 1
ATOM 764 O O . ARG A 1 94 ? -13.496 -1.029 16.960 1.00 95.88 94 ARG A O 1
ATOM 771 N N . ASN A 1 95 ? -14.325 1.002 16.481 1.00 96.06 95 ASN A N 1
ATOM 772 C CA . ASN A 1 95 ? -14.757 1.309 17.846 1.00 96.06 95 ASN A CA 1
ATOM 773 C C . ASN A 1 95 ? -15.807 0.317 18.360 1.00 96.06 95 ASN A C 1
ATOM 775 O O . ASN A 1 95 ? -15.774 -0.067 19.530 1.00 96.06 95 ASN A O 1
ATOM 779 N N . ALA A 1 96 ? -16.739 -0.104 17.502 1.00 97.00 96 ALA A N 1
ATOM 780 C CA . ALA A 1 96 ? -17.710 -1.137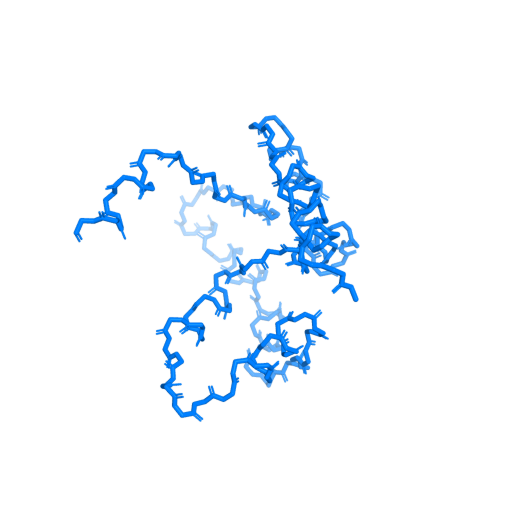 17.844 1.00 97.00 96 ALA A CA 1
ATOM 781 C C . ALA A 1 96 ? -17.013 -2.477 18.118 1.00 97.00 96 ALA A C 1
ATOM 783 O O . ALA A 1 96 ? -17.247 -3.086 19.161 1.00 97.00 96 ALA A O 1
ATOM 784 N N . PHE A 1 97 ? -16.096 -2.889 17.240 1.00 97.25 97 PHE A N 1
ATOM 785 C CA . PHE A 1 97 ? -15.374 -4.150 17.382 1.00 97.25 97 PHE A CA 1
ATOM 786 C C . PHE A 1 97 ? -14.472 -4.178 18.627 1.00 97.25 97 PHE A C 1
ATOM 788 O O . PHE A 1 97 ? -14.503 -5.155 19.371 1.00 97.25 97 PHE A O 1
ATOM 795 N N . GLN A 1 98 ? -13.768 -3.080 18.935 1.00 97.56 98 GLN A N 1
ATOM 796 C CA . GLN A 1 98 ? -12.992 -2.920 20.175 1.00 97.56 98 GLN A CA 1
ATOM 797 C C . GLN A 1 98 ? -13.832 -3.168 21.433 1.00 97.56 98 GLN A C 1
ATOM 799 O O . GLN A 1 98 ? -13.384 -3.842 22.359 1.00 97.56 98 GLN A O 1
ATOM 804 N N . LYS A 1 99 ? -15.070 -2.656 21.470 1.00 96.44 99 LYS A N 1
ATOM 805 C CA . LYS A 1 99 ? -15.992 -2.886 22.594 1.00 96.44 99 LYS A CA 1
ATOM 806 C C . LYS A 1 99 ? -16.398 -4.355 22.705 1.00 96.44 99 LYS A C 1
ATOM 808 O O . LYS A 1 99 ? -16.531 -4.857 23.818 1.00 96.44 99 LYS A O 1
ATOM 813 N N . THR A 1 100 ? -16.577 -5.037 21.574 1.00 97.12 100 THR A N 1
ATOM 814 C CA . THR A 1 100 ? -16.924 -6.463 21.532 1.00 97.12 100 THR A CA 1
ATOM 815 C C . THR A 1 100 ? -15.800 -7.335 22.081 1.00 97.12 100 THR A C 1
ATOM 817 O O . THR A 1 100 ? -16.061 -8.195 22.918 1.00 97.12 100 THR A O 1
ATOM 820 N N . ILE A 1 101 ? -14.559 -7.103 21.645 1.00 97.06 101 ILE A N 1
ATOM 821 C CA . ILE A 1 101 ? -13.406 -7.917 22.062 1.00 97.06 101 ILE A CA 1
ATOM 822 C C . ILE A 1 101 ? -12.799 -7.469 23.399 1.00 97.06 101 ILE A C 1
ATOM 824 O O . ILE A 1 101 ? -12.011 -8.203 23.980 1.00 97.06 101 ILE A O 1
ATOM 828 N N . LYS A 1 102 ? -13.191 -6.290 23.908 1.00 96.31 102 LYS A N 1
ATOM 829 C CA . LYS A 1 102 ? -12.669 -5.660 25.137 1.00 96.31 102 LYS A CA 1
ATOM 830 C C . LYS A 1 102 ? -11.157 -5.415 25.111 1.00 96.31 102 LYS A C 1
ATOM 832 O O . LYS A 1 102 ? -10.513 -5.358 26.154 1.00 96.31 102 LYS A O 1
ATOM 837 N N . GLU A 1 103 ? -10.615 -5.200 23.920 1.00 95.81 103 GLU A N 1
ATOM 838 C CA . GLU A 1 103 ? -9.205 -4.912 23.688 1.00 95.81 103 GLU A CA 1
ATOM 839 C C . GLU A 1 103 ? -9.046 -3.685 22.791 1.00 95.81 103 GLU A C 1
ATOM 841 O O . GLU A 1 103 ? -9.929 -3.317 22.006 1.00 95.81 103 GLU A O 1
ATOM 846 N N . LYS A 1 104 ? -7.899 -3.019 22.928 1.00 94.44 104 LYS A N 1
ATOM 847 C CA . LYS A 1 104 ? -7.546 -1.878 22.090 1.00 94.44 104 LYS A CA 1
ATOM 848 C C . LYS A 1 104 ? -7.044 -2.387 20.743 1.00 94.44 104 LYS A C 1
ATOM 850 O O . LYS A 1 104 ? -6.124 -3.194 20.690 1.00 94.44 104 LYS A O 1
ATOM 855 N N . ILE A 1 105 ? -7.604 -1.852 19.664 1.00 93.94 105 ILE A N 1
ATOM 856 C CA . ILE A 1 105 ? -7.113 -2.106 18.311 1.00 93.94 105 ILE A CA 1
ATOM 857 C C . ILE A 1 105 ? -6.198 -0.959 17.920 1.00 93.94 105 ILE A C 1
ATOM 859 O O . ILE A 1 105 ? -6.578 0.211 17.993 1.00 93.94 105 ILE A O 1
ATOM 863 N N . GLU A 1 106 ? -4.986 -1.305 17.511 1.00 91.88 106 GLU A N 1
ATOM 864 C CA . GLU A 1 106 ? -4.039 -0.341 16.976 1.00 91.88 106 GLU A CA 1
ATOM 865 C C . GLU A 1 106 ? -4.175 -0.233 15.464 1.00 91.88 106 GLU A C 1
ATOM 867 O O . GLU A 1 106 ? -4.454 -1.207 14.762 1.00 91.88 106 GLU A O 1
ATOM 872 N N . LEU A 1 107 ? -3.972 0.982 14.967 1.00 92.62 107 LEU A N 1
ATOM 873 C CA . LEU A 1 107 ? -3.840 1.212 13.541 1.00 92.62 107 LEU A CA 1
ATOM 874 C C . LEU A 1 107 ? -2.521 0.630 13.041 1.00 92.62 107 LEU A C 1
ATOM 876 O O . LEU A 1 107 ? -1.515 0.642 13.752 1.00 92.62 107 LEU A O 1
ATOM 880 N N . ALA A 1 108 ? -2.538 0.177 11.793 1.00 92.31 108 ALA A N 1
ATOM 881 C CA . ALA A 1 108 ? -1.360 -0.312 11.103 1.00 92.31 108 ALA A CA 1
ATOM 882 C C . ALA A 1 108 ? -1.037 0.575 9.898 1.00 92.31 108 ALA A C 1
ATOM 884 O O . ALA A 1 108 ? -1.934 1.031 9.176 1.00 92.31 108 ALA A O 1
ATOM 885 N N . GLY A 1 109 ? 0.255 0.799 9.685 1.00 93.44 109 GLY A N 1
ATOM 886 C CA . GLY A 1 109 ? 0.766 1.426 8.474 1.00 93.44 109 GLY A CA 1
ATOM 887 C C . GLY A 1 109 ? 1.040 0.409 7.372 1.00 93.44 109 GLY A C 1
ATOM 888 O O . GLY A 1 109 ? 0.358 -0.608 7.225 1.00 93.44 109 GLY A O 1
ATOM 889 N N . LEU A 1 110 ? 2.045 0.694 6.546 1.00 92.06 110 LEU A N 1
ATOM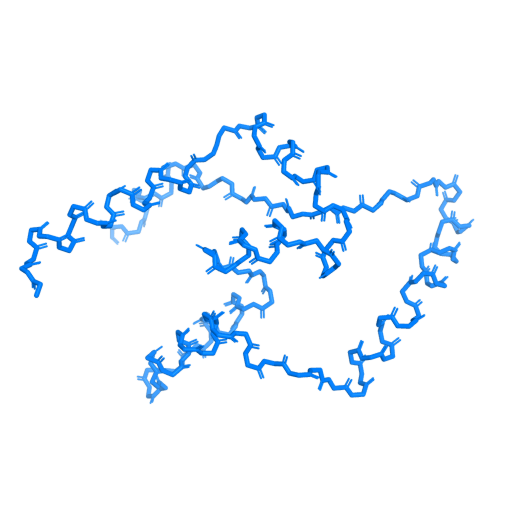 890 C CA . LEU A 1 110 ? 2.420 -0.183 5.444 1.00 92.06 110 LEU A CA 1
ATOM 891 C C . LEU A 1 110 ? 3.267 -1.363 5.933 1.00 92.06 110 LEU A C 1
ATOM 893 O O . LEU A 1 110 ? 4.379 -1.183 6.421 1.00 92.06 110 LEU A O 1
ATOM 897 N N . LEU A 1 111 ? 2.761 -2.576 5.720 1.00 90.06 111 LEU A N 1
ATOM 898 C CA . LEU A 1 111 ? 3.472 -3.823 5.995 1.00 90.06 111 LEU A CA 1
ATOM 899 C C . LEU A 1 111 ? 4.152 -4.351 4.727 1.00 90.06 111 LEU A C 1
ATOM 901 O O . LEU A 1 111 ? 3.551 -4.383 3.649 1.00 90.06 111 LEU A O 1
ATOM 905 N N . PHE A 1 112 ? 5.395 -4.816 4.862 1.00 87.44 112 PHE A N 1
ATOM 906 C CA . PHE A 1 112 ? 6.150 -5.420 3.765 1.00 87.44 112 PHE A CA 1
ATOM 907 C C . PHE A 1 112 ? 6.350 -6.915 3.993 1.00 87.44 112 PHE A C 1
ATOM 909 O O . PHE A 1 112 ? 6.836 -7.340 5.039 1.00 87.44 112 PHE A O 1
ATOM 916 N N . ILE A 1 113 ? 6.021 -7.714 2.977 1.00 81.94 113 ILE A N 1
ATOM 917 C CA . ILE A 1 113 ? 6.327 -9.144 2.973 1.00 81.94 113 ILE A CA 1
ATOM 918 C C . ILE A 1 113 ? 7.760 -9.313 2.481 1.00 81.94 113 ILE A C 1
ATOM 920 O O . ILE A 1 113 ? 8.067 -9.014 1.324 1.00 81.94 113 ILE A O 1
ATOM 924 N N . ARG A 1 114 ? 8.630 -9.827 3.350 1.00 75.62 114 ARG A N 1
ATOM 925 C CA . ARG A 1 114 ? 9.958 -10.277 2.945 1.00 75.62 114 ARG A CA 1
ATOM 926 C C . ARG A 1 114 ? 9.830 -11.675 2.355 1.00 75.62 114 ARG A C 1
ATOM 928 O O . ARG A 1 114 ? 9.541 -12.636 3.063 1.00 75.62 114 ARG A O 1
ATOM 935 N N . ILE A 1 115 ? 10.028 -11.787 1.047 1.00 65.38 115 ILE A N 1
ATOM 936 C CA . ILE A 1 115 ? 10.108 -13.091 0.394 1.00 65.38 115 ILE A CA 1
ATOM 937 C C . ILE A 1 115 ? 11.501 -13.639 0.702 1.00 65.38 115 ILE A C 1
ATOM 939 O O . ILE A 1 115 ? 12.496 -13.126 0.196 1.00 65.38 115 ILE A O 1
ATOM 943 N N . ASN A 1 116 ? 11.584 -14.652 1.567 1.00 53.38 116 ASN A N 1
ATOM 944 C CA . ASN A 1 116 ? 12.841 -15.362 1.775 1.00 53.38 116 ASN A CA 1
ATOM 945 C C . ASN A 1 116 ? 13.243 -16.072 0.465 1.00 53.38 116 ASN A C 1
ATOM 947 O O . ASN A 1 116 ? 12.393 -16.727 -0.157 1.00 53.38 116 ASN A O 1
ATOM 951 N N . PRO A 1 117 ? 14.522 -15.993 0.052 1.00 45.56 117 PRO A N 1
ATOM 952 C CA . PRO A 1 117 ? 14.992 -16.512 -1.236 1.00 45.56 117 PRO A CA 1
ATOM 953 C C . PRO A 1 117 ? 14.871 -18.037 -1.404 1.00 45.56 117 PRO A C 1
ATOM 955 O O . PRO A 1 117 ? 15.089 -18.545 -2.498 1.00 45.56 117 PRO A O 1
ATOM 958 N N . ILE A 1 118 ? 14.434 -18.776 -0.379 1.00 39.09 118 ILE A N 1
ATOM 959 C CA . ILE A 1 118 ? 14.178 -20.225 -0.460 1.00 39.09 118 ILE A CA 1
ATOM 960 C C . ILE A 1 118 ? 13.114 -20.554 -1.531 1.00 39.09 118 ILE A C 1
ATOM 962 O O . ILE A 1 118 ? 13.139 -21.618 -2.139 1.00 39.09 118 ILE A O 1
ATOM 966 N N . SER A 1 119 ? 12.216 -19.615 -1.842 1.00 38.06 119 SER A N 1
ATOM 967 C CA . SER A 1 119 ? 11.154 -19.814 -2.840 1.00 38.06 119 SER A CA 1
ATOM 968 C C . SER A 1 119 ? 11.586 -19.635 -4.306 1.00 38.06 119 SER A C 1
ATOM 970 O O . SER A 1 119 ? 10.820 -19.993 -5.200 1.00 38.06 119 SER A O 1
ATOM 972 N N . GLN A 1 120 ? 12.801 -19.146 -4.593 1.00 37.38 120 GLN A N 1
ATOM 973 C CA . GLN A 1 120 ? 13.290 -19.042 -5.979 1.00 37.38 120 GLN A CA 1
ATOM 974 C C . GLN A 1 120 ? 13.780 -20.376 -6.565 1.00 37.38 120 GLN A C 1
ATOM 976 O O . GLN A 1 120 ? 13.859 -20.490 -7.785 1.00 37.38 120 GLN A O 1
ATOM 981 N N . GLN A 1 121 ? 14.045 -21.397 -5.742 1.00 31.81 121 GLN A N 1
ATOM 982 C CA . GLN A 1 121 ? 14.437 -22.728 -6.231 1.00 31.81 121 GLN A CA 1
ATOM 983 C C . GLN A 1 121 ? 13.259 -23.591 -6.708 1.00 31.81 121 GLN A C 1
ATOM 985 O O . GLN A 1 121 ? 13.474 -24.526 -7.467 1.00 31.81 121 GLN A O 1
ATOM 990 N N . VAL A 1 122 ? 12.019 -23.276 -6.321 1.00 36.91 122 VAL A N 1
ATOM 991 C CA . VAL A 1 122 ? 10.850 -24.128 -6.632 1.00 36.91 122 VAL A CA 1
ATOM 992 C C . VAL A 1 122 ? 10.141 -23.716 -7.933 1.00 36.91 122 VAL A C 1
ATOM 994 O O . VAL A 1 122 ? 9.346 -24.474 -8.469 1.00 36.91 122 VAL A O 1
ATOM 997 N N . LEU A 1 123 ? 10.445 -22.537 -8.488 1.00 34.28 123 LEU A N 1
ATOM 998 C CA . LEU A 1 123 ? 9.817 -22.026 -9.721 1.00 34.28 123 LEU A CA 1
ATOM 999 C C . LEU A 1 123 ? 10.674 -22.208 -10.989 1.00 34.28 123 LEU A C 1
ATOM 1001 O O . LEU A 1 123 ? 10.311 -21.693 -12.044 1.00 34.28 123 LEU A O 1
ATOM 1005 N N . MET A 1 124 ? 11.796 -22.928 -10.896 1.00 30.98 124 MET A N 1
ATOM 1006 C CA . MET A 1 124 ? 12.647 -23.309 -12.037 1.00 30.98 124 MET A CA 1
ATOM 1007 C C . MET A 1 124 ? 12.866 -24.832 -12.111 1.00 30.98 124 MET A C 1
ATOM 1009 O O . MET A 1 124 ? 13.957 -25.281 -12.457 1.00 30.98 124 MET A O 1
ATOM 1013 N N . GLY A 1 125 ? 11.840 -25.608 -11.750 1.00 33.00 125 GLY A N 1
ATOM 1014 C CA . GLY A 1 125 ? 11.764 -27.059 -11.951 1.00 33.00 125 GLY A CA 1
ATOM 1015 C C . GLY A 1 125 ? 10.650 -27.416 -12.920 1.00 33.00 125 GLY A C 1
ATOM 1016 O O . GLY A 1 125 ? 9.608 -26.723 -12.871 1.00 33.00 125 GLY A O 1
#

Organism: NCBI:txid143950